Protein AF-A0A4Y7IH82-F1 (afdb_monomer_lite)

Radius of gyration: 17.84 Å; chains: 1; bounding box: 48×35×48 Å

Structure (mmCIF, N/CA/C/O backbone):
data_AF-A0A4Y7IH82-F1
#
_entry.id   AF-A0A4Y7IH82-F1
#
loop_
_atom_site.group_PDB
_atom_site.id
_atom_site.type_symbol
_atom_site.label_atom_id
_atom_site.label_alt_id
_atom_site.label_comp_id
_atom_site.label_asym_id
_atom_site.label_entity_id
_atom_site.label_seq_id
_atom_site.pdbx_PDB_ins_code
_atom_site.Cartn_x
_atom_site.Cartn_y
_atom_site.Cartn_z
_atom_site.occupancy
_atom_site.B_iso_or_equiv
_atom_site.auth_seq_id
_atom_site.auth_comp_id
_atom_site.auth_asym_id
_atom_site.auth_atom_id
_atom_site.pdbx_PDB_model_num
ATOM 1 N N . PRO A 1 1 ? 13.743 16.221 28.626 1.00 63.00 1 PRO A N 1
ATOM 2 C CA . PRO A 1 1 ? 13.693 14.742 28.445 1.00 63.00 1 PRO A CA 1
ATOM 3 C C . PRO A 1 1 ? 12.822 14.270 27.259 1.00 63.00 1 PRO A C 1
ATOM 5 O O . PRO A 1 1 ? 13.363 13.568 26.411 1.00 63.00 1 PRO A O 1
ATOM 8 N N . PRO A 1 2 ? 11.542 14.684 27.115 1.00 76.12 2 PRO A N 1
ATOM 9 C CA . PRO A 1 2 ? 10.695 14.264 25.988 1.00 76.12 2 PRO A CA 1
ATOM 10 C C . PRO A 1 2 ? 11.134 14.868 24.648 1.00 76.12 2 PRO A C 1
ATOM 12 O O . PRO A 1 2 ? 11.183 14.170 23.645 1.00 76.12 2 PRO A O 1
ATOM 15 N N . ILE A 1 3 ? 11.528 16.149 24.648 1.00 86.06 3 ILE A N 1
ATOM 16 C CA . ILE A 1 3 ? 11.897 16.905 23.436 1.00 86.06 3 ILE A CA 1
ATOM 17 C C . ILE A 1 3 ? 13.146 16.327 22.759 1.00 86.06 3 ILE A C 1
ATOM 19 O O . ILE A 1 3 ? 13.158 16.162 21.544 1.00 86.06 3 ILE A O 1
ATOM 23 N N . LYS A 1 4 ? 14.174 15.963 23.539 1.00 89.06 4 LYS A N 1
ATOM 24 C CA . LYS A 1 4 ? 15.405 15.354 23.012 1.00 89.06 4 LYS A CA 1
ATOM 25 C C . LYS A 1 4 ? 15.119 14.004 22.342 1.00 89.06 4 LYS A C 1
ATOM 27 O O . LYS A 1 4 ? 15.566 13.783 21.226 1.00 89.06 4 LYS A O 1
ATOM 32 N N . LYS A 1 5 ? 14.293 13.161 22.971 1.00 89.81 5 LYS A N 1
ATOM 33 C CA . LYS A 1 5 ? 13.873 11.866 22.413 1.00 89.81 5 LYS A CA 1
ATOM 34 C C . LYS A 1 5 ? 13.074 12.030 21.114 1.00 89.81 5 LYS A C 1
ATOM 36 O O . LYS A 1 5 ? 13.316 11.318 20.149 1.00 89.81 5 LYS A O 1
ATOM 41 N N . LEU A 1 6 ? 12.151 12.992 21.079 1.00 88.19 6 LEU A N 1
ATOM 42 C CA . LEU A 1 6 ? 11.349 13.307 19.890 1.00 88.19 6 LEU A CA 1
ATOM 43 C C . LEU A 1 6 ? 12.224 13.832 18.740 1.00 88.19 6 LEU A C 1
ATOM 45 O O . LEU A 1 6 ? 12.028 13.459 17.585 1.00 88.19 6 LEU A O 1
ATOM 49 N N . TYR A 1 7 ? 13.211 14.670 19.064 1.00 90.38 7 TYR A N 1
ATOM 50 C CA . TYR A 1 7 ? 14.207 15.155 18.113 1.00 90.38 7 TYR A CA 1
ATOM 51 C C . TYR A 1 7 ? 15.057 14.010 17.547 1.00 90.38 7 TYR A C 1
ATOM 53 O O . TYR A 1 7 ? 15.171 13.885 16.333 1.00 90.38 7 TYR A O 1
ATOM 61 N N . GLU A 1 8 ? 15.593 13.139 18.404 1.00 91.06 8 GLU A N 1
ATOM 62 C CA . GLU A 1 8 ? 16.389 11.976 17.993 1.00 91.06 8 GLU A CA 1
ATOM 63 C C . GLU A 1 8 ? 15.589 11.021 17.096 1.00 91.06 8 GLU A C 1
ATOM 65 O O . GLU A 1 8 ? 16.106 10.559 16.084 1.00 91.06 8 GLU A O 1
ATOM 70 N N . GLN A 1 9 ? 14.311 10.778 17.407 1.00 84.94 9 GLN A N 1
ATOM 71 C CA . GLN A 1 9 ? 13.425 9.967 16.564 1.00 84.94 9 GLN A CA 1
ATOM 72 C C . GLN A 1 9 ? 13.200 10.595 15.184 1.00 84.94 9 GLN A C 1
ATOM 74 O O . GLN A 1 9 ? 13.287 9.897 14.175 1.00 84.94 9 GLN A O 1
ATOM 79 N N . LYS A 1 10 ? 12.952 11.910 15.115 1.00 85.12 10 LYS A N 1
ATOM 80 C CA . LYS A 1 10 ? 12.820 12.617 13.832 1.00 85.12 10 LYS A CA 1
ATOM 81 C C . LYS A 1 10 ? 14.117 12.593 13.028 1.00 85.12 10 LYS A C 1
ATOM 83 O O . LYS A 1 10 ? 14.069 12.368 11.822 1.00 85.12 10 LYS A O 1
ATOM 88 N N . LEU A 1 11 ? 15.259 12.793 13.686 1.00 89.81 11 LEU A N 1
ATOM 89 C CA . LEU A 1 11 ? 16.571 12.760 13.045 1.00 89.81 11 LEU A CA 1
ATOM 90 C C . LEU A 1 11 ? 16.880 11.366 12.487 1.00 89.81 11 LEU A C 1
ATOM 92 O O . LEU A 1 11 ? 17.257 11.247 11.324 1.00 89.81 11 LEU A O 1
ATOM 96 N N . MET A 1 12 ? 16.658 10.316 13.283 1.00 86.06 12 MET A N 1
ATOM 97 C CA . MET A 1 12 ? 16.798 8.928 12.840 1.00 86.06 12 MET A CA 1
ATOM 98 C C . MET A 1 12 ? 15.902 8.657 11.629 1.00 86.06 12 MET A C 1
ATOM 100 O O . MET A 1 12 ? 16.365 8.108 10.635 1.00 86.06 12 MET A O 1
ATOM 104 N N . HIS A 1 13 ? 14.641 9.091 11.673 1.00 81.31 13 HIS A N 1
ATOM 105 C CA . HIS A 1 13 ? 13.716 8.920 10.558 1.00 81.31 13 HIS A CA 1
ATOM 106 C C . HIS A 1 13 ? 14.215 9.613 9.278 1.00 81.31 13 HIS A C 1
ATOM 108 O O . HIS A 1 13 ? 14.244 8.995 8.216 1.00 81.31 13 HIS A O 1
ATOM 114 N N . GLN A 1 14 ? 14.696 10.857 9.371 1.00 84.12 14 GLN A N 1
ATOM 115 C CA . GLN A 1 14 ? 15.281 11.570 8.228 1.00 84.12 14 GLN A CA 1
ATOM 116 C C . GLN A 1 14 ? 16.512 10.855 7.655 1.00 84.12 14 GLN A C 1
ATOM 118 O O . GLN A 1 14 ? 16.652 10.755 6.435 1.00 84.12 14 GLN A O 1
ATOM 123 N N . GLN A 1 15 ? 17.389 10.334 8.516 1.00 86.50 15 GLN A N 1
ATOM 124 C CA . GLN A 1 15 ? 18.567 9.573 8.095 1.00 86.50 15 GLN A CA 1
ATOM 125 C C . GLN A 1 15 ? 18.177 8.266 7.398 1.00 86.50 15 GLN A C 1
ATOM 127 O O . GLN A 1 15 ? 18.726 7.953 6.344 1.00 86.50 15 GLN A O 1
ATOM 132 N N . VAL A 1 16 ? 17.199 7.533 7.939 1.00 83.00 16 VAL A N 1
ATOM 133 C CA . VAL A 1 16 ? 16.670 6.303 7.332 1.00 83.00 16 VAL A CA 1
ATOM 134 C C . VAL A 1 16 ? 16.078 6.590 5.954 1.00 83.00 16 VAL A C 1
ATOM 136 O O . VAL A 1 16 ? 16.384 5.868 5.007 1.00 83.00 16 VAL A O 1
ATOM 139 N N . VAL A 1 17 ? 15.298 7.665 5.801 1.00 82.31 17 VAL A N 1
ATOM 140 C CA . VAL A 1 17 ? 14.750 8.073 4.496 1.00 82.31 17 VAL A CA 1
ATOM 141 C C . VAL A 1 17 ? 15.870 8.426 3.511 1.00 82.31 17 VAL A C 1
ATOM 143 O O . VAL A 1 17 ? 15.842 7.975 2.367 1.00 82.31 17 VAL A O 1
ATOM 146 N N . ALA A 1 18 ? 16.891 9.175 3.938 1.00 86.50 18 ALA A N 1
ATOM 147 C CA . ALA A 1 18 ? 18.019 9.538 3.078 1.00 86.50 18 ALA A CA 1
ATOM 148 C C . ALA A 1 18 ? 18.827 8.312 2.616 1.00 86.50 18 ALA A C 1
ATOM 150 O O . ALA A 1 18 ? 19.132 8.184 1.430 1.00 86.50 18 ALA A O 1
ATOM 151 N N . LEU A 1 19 ? 19.126 7.386 3.532 1.00 87.62 19 LEU A N 1
ATOM 152 C CA . LEU A 1 19 ? 19.803 6.125 3.213 1.00 87.62 19 LEU A CA 1
ATOM 153 C C . LEU A 1 19 ? 18.962 5.259 2.275 1.00 87.62 19 LEU A C 1
ATOM 155 O O . LEU A 1 19 ? 19.488 4.712 1.309 1.00 87.62 19 LEU A O 1
ATOM 159 N N . THR A 1 20 ? 17.655 5.183 2.522 1.00 86.38 20 THR A N 1
ATOM 160 C CA . THR A 1 20 ? 16.705 4.462 1.669 1.00 86.38 20 THR A CA 1
ATOM 161 C C . THR A 1 20 ? 16.739 5.011 0.246 1.00 86.38 20 THR A C 1
ATOM 163 O O . THR A 1 20 ? 16.962 4.253 -0.694 1.00 86.38 20 THR A O 1
ATOM 166 N N . ARG A 1 21 ? 16.609 6.333 0.079 1.00 86.25 21 ARG A N 1
ATOM 167 C CA . ARG A 1 21 ? 16.704 6.992 -1.232 1.00 86.25 21 ARG A CA 1
ATOM 168 C C . ARG A 1 21 ? 18.019 6.688 -1.935 1.00 86.25 21 ARG A C 1
ATOM 170 O O . ARG A 1 21 ? 18.014 6.390 -3.124 1.00 86.25 21 ARG A O 1
ATOM 177 N N . TYR A 1 22 ? 19.132 6.748 -1.207 1.00 87.50 22 TYR A N 1
ATOM 178 C CA . TYR A 1 22 ? 20.448 6.463 -1.766 1.00 87.50 22 TYR A CA 1
ATOM 179 C C . TYR A 1 22 ? 20.556 5.016 -2.265 1.00 87.50 22 TYR A C 1
ATOM 181 O O . TYR A 1 22 ? 20.951 4.791 -3.406 1.00 87.50 22 TYR A O 1
ATOM 189 N N . LEU A 1 23 ? 20.152 4.037 -1.451 1.00 85.94 23 LEU A N 1
ATOM 190 C CA . LEU A 1 23 ? 20.193 2.620 -1.823 1.00 85.94 23 LEU A CA 1
ATOM 191 C C . LEU A 1 23 ? 19.276 2.308 -3.010 1.00 85.94 23 LEU A C 1
ATOM 193 O O . LEU A 1 23 ? 19.701 1.641 -3.951 1.00 85.94 23 LEU A O 1
ATOM 197 N N . LEU A 1 24 ? 18.045 2.823 -2.999 1.00 85.56 24 LEU A N 1
ATOM 198 C CA . LEU A 1 24 ? 17.104 2.662 -4.109 1.00 85.56 24 LEU A CA 1
ATOM 199 C C . LEU A 1 24 ? 17.626 3.340 -5.389 1.00 85.56 24 LEU A C 1
ATOM 201 O O . LEU A 1 24 ? 17.501 2.778 -6.475 1.00 85.56 24 LEU A O 1
ATOM 205 N N . GLY A 1 25 ? 18.275 4.502 -5.270 1.00 84.62 25 GLY A N 1
ATOM 206 C CA . GLY A 1 25 ? 18.933 5.180 -6.388 1.00 84.62 25 GLY A CA 1
ATOM 207 C C . GLY A 1 25 ? 20.111 4.388 -6.961 1.00 84.62 25 GLY A C 1
ATOM 208 O O . GLY A 1 25 ? 20.256 4.292 -8.174 1.00 84.62 25 GLY A O 1
ATOM 209 N N . LEU A 1 26 ? 20.923 3.742 -6.117 1.00 83.50 26 LEU A N 1
ATOM 210 C CA . LEU A 1 26 ? 21.977 2.840 -6.596 1.00 83.50 26 LEU A CA 1
ATOM 211 C C . LEU A 1 26 ? 21.405 1.646 -7.368 1.00 83.50 26 LEU A C 1
ATOM 213 O O . LEU A 1 26 ? 22.003 1.214 -8.354 1.00 83.50 26 LEU A O 1
ATOM 217 N N . LEU A 1 27 ? 20.261 1.112 -6.933 1.00 81.38 27 LEU A N 1
ATOM 218 C CA . LEU A 1 27 ? 19.576 0.034 -7.645 1.00 81.38 27 LEU A CA 1
ATOM 219 C C . LEU A 1 27 ? 19.064 0.502 -9.012 1.00 81.38 27 LEU A C 1
ATOM 221 O O . LEU A 1 27 ? 19.255 -0.215 -9.992 1.00 81.38 27 LEU A O 1
ATOM 225 N N . SER A 1 28 ? 18.495 1.709 -9.108 1.00 78.94 28 SER A N 1
ATOM 226 C CA . SER A 1 28 ? 18.045 2.249 -10.399 1.00 78.94 28 SER A CA 1
ATOM 227 C C . SER A 1 28 ? 19.208 2.538 -11.358 1.00 78.94 28 SER A C 1
ATOM 229 O O . SER A 1 28 ? 19.083 2.331 -12.562 1.00 78.94 28 SER A O 1
ATOM 231 N N . MET A 1 29 ? 20.367 2.953 -10.835 1.00 79.19 29 MET A N 1
ATOM 232 C CA . MET A 1 29 ? 21.565 3.249 -11.631 1.00 79.19 29 MET A CA 1
ATOM 233 C C . MET A 1 29 ? 22.298 2.009 -12.146 1.00 79.19 29 MET A C 1
ATOM 235 O O . MET A 1 29 ? 23.011 2.097 -13.143 1.00 79.19 29 MET A O 1
ATOM 239 N N . LYS A 1 30 ? 22.145 0.848 -11.500 1.00 77.69 30 LYS A N 1
ATOM 240 C CA . LYS A 1 30 ? 22.856 -0.388 -11.870 1.00 77.69 30 LYS A CA 1
ATOM 241 C C . LYS A 1 30 ? 22.372 -1.043 -13.173 1.00 77.69 30 LYS A C 1
ATOM 243 O O . LYS A 1 30 ? 22.785 -2.163 -13.455 1.00 77.69 30 LYS A O 1
ATOM 248 N N . ALA A 1 31 ? 21.529 -0.367 -13.960 1.00 62.66 31 ALA A N 1
ATOM 249 C CA . ALA A 1 31 ? 20.870 -0.923 -15.143 1.00 62.66 31 ALA A CA 1
ATOM 250 C C . ALA A 1 31 ? 20.169 -2.263 -14.848 1.00 62.66 31 ALA A C 1
ATOM 252 O O . ALA A 1 31 ? 20.113 -3.144 -15.702 1.00 62.66 31 ALA A O 1
ATOM 253 N N . ILE A 1 32 ? 19.657 -2.420 -13.619 1.00 72.00 32 ILE A N 1
ATOM 254 C CA . ILE A 1 32 ? 18.814 -3.559 -13.264 1.00 72.00 32 ILE A CA 1
ATOM 255 C C . ILE A 1 32 ? 17.546 -3.418 -14.096 1.00 72.00 32 ILE A C 1
ATOM 257 O O . ILE A 1 32 ? 16.910 -2.361 -14.090 1.00 72.00 32 ILE A O 1
ATOM 261 N N . ASP A 1 33 ? 17.209 -4.455 -14.853 1.00 80.81 33 ASP A N 1
ATOM 262 C CA . ASP A 1 33 ? 16.013 -4.432 -15.673 1.00 80.81 33 ASP A CA 1
ATOM 263 C C . ASP A 1 33 ? 14.753 -4.367 -14.790 1.00 80.81 33 ASP A C 1
ATOM 265 O O . ASP A 1 33 ? 14.740 -4.773 -13.623 1.00 80.81 33 ASP A O 1
ATOM 269 N N . VAL A 1 34 ? 13.676 -3.821 -15.359 1.00 79.25 34 VAL A N 1
ATOM 270 C CA . VAL A 1 34 ? 12.398 -3.615 -14.659 1.00 79.25 34 VAL A CA 1
ATOM 271 C C . VAL A 1 34 ? 11.882 -4.913 -14.037 1.00 79.25 34 VAL A C 1
ATOM 273 O O . VAL A 1 34 ? 11.345 -4.877 -12.928 1.00 79.25 34 VAL A O 1
ATOM 276 N N . LYS A 1 35 ? 12.070 -6.051 -14.712 1.00 80.75 35 LYS A N 1
ATOM 277 C CA . LYS A 1 35 ? 11.601 -7.350 -14.240 1.00 80.75 35 LYS A CA 1
ATOM 278 C C . LYS A 1 35 ? 12.395 -7.804 -13.018 1.00 80.75 35 LYS A C 1
ATOM 280 O O . LYS A 1 35 ? 11.779 -8.089 -12.002 1.00 80.75 35 LYS A O 1
ATOM 285 N N . SER A 1 36 ? 13.723 -7.721 -13.040 1.00 83.06 36 SER A N 1
ATOM 286 C CA . SER A 1 36 ? 14.557 -8.038 -11.871 1.00 83.06 36 SER A CA 1
ATOM 287 C C . SER A 1 36 ? 14.190 -7.210 -10.633 1.00 83.06 36 SER A C 1
ATOM 289 O O . SER A 1 36 ? 14.119 -7.743 -9.527 1.00 83.06 36 SER A O 1
ATOM 291 N N . VAL A 1 37 ? 13.924 -5.906 -10.786 1.00 83.38 37 VAL A N 1
ATOM 292 C CA . VAL A 1 37 ? 13.467 -5.082 -9.651 1.00 83.38 37 VAL A CA 1
ATOM 293 C C . VAL A 1 37 ? 12.085 -5.532 -9.174 1.00 83.38 37 VAL A C 1
ATOM 295 O O . VAL A 1 37 ? 11.869 -5.690 -7.975 1.00 83.38 37 VAL A O 1
ATOM 298 N N . THR A 1 38 ? 11.158 -5.755 -10.104 1.00 80.31 38 THR A N 1
ATOM 299 C CA . THR A 1 38 ? 9.792 -6.220 -9.816 1.00 80.31 38 THR A CA 1
ATOM 300 C C . THR A 1 38 ? 9.813 -7.548 -9.051 1.00 80.31 38 THR A C 1
ATOM 302 O O . THR A 1 38 ? 9.173 -7.647 -8.003 1.00 80.31 38 THR A O 1
ATOM 305 N N . ASP A 1 39 ? 10.620 -8.512 -9.495 1.00 82.25 39 ASP A N 1
ATOM 306 C CA . ASP A 1 39 ? 10.796 -9.825 -8.870 1.00 82.25 39 ASP A CA 1
ATOM 307 C C . ASP A 1 39 ? 11.340 -9.690 -7.443 1.00 82.25 39 ASP A C 1
ATOM 309 O O . ASP A 1 39 ? 10.771 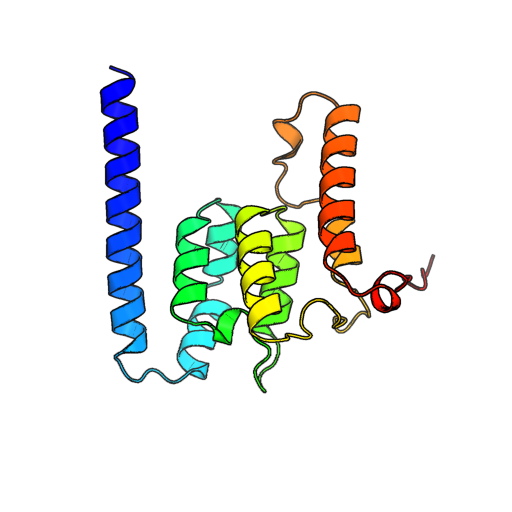-10.266 -6.517 1.00 82.25 39 ASP A O 1
ATOM 313 N N . ILE A 1 40 ? 12.347 -8.835 -7.213 1.00 84.62 40 ILE A N 1
ATOM 314 C CA . ILE A 1 40 ? 12.858 -8.558 -5.859 1.00 84.62 40 ILE A CA 1
ATOM 315 C C . ILE A 1 40 ? 11.727 -8.088 -4.938 1.00 84.62 40 ILE A C 1
ATOM 317 O O . ILE A 1 40 ? 11.605 -8.583 -3.816 1.00 84.62 40 ILE A O 1
ATOM 321 N N . PHE A 1 41 ? 10.897 -7.137 -5.375 1.00 84.56 41 PHE A N 1
ATOM 322 C CA . PHE A 1 41 ? 9.804 -6.612 -4.551 1.00 84.56 41 PHE A CA 1
ATOM 323 C C . PHE A 1 41 ? 8.684 -7.639 -4.318 1.00 84.56 41 PHE A C 1
ATOM 325 O O . PHE A 1 41 ? 8.116 -7.659 -3.220 1.00 84.56 41 PHE A O 1
ATOM 332 N N . LEU A 1 42 ? 8.388 -8.490 -5.306 1.00 80.19 42 LEU A N 1
ATOM 333 C CA . LEU A 1 42 ? 7.396 -9.566 -5.198 1.00 80.19 42 LEU A CA 1
ATOM 334 C C . LEU A 1 42 ? 7.865 -10.682 -4.263 1.00 80.19 42 LEU A C 1
ATOM 336 O O . LEU A 1 42 ? 7.161 -11.017 -3.308 1.00 80.19 42 LEU A O 1
ATOM 340 N N . GLU A 1 43 ? 9.057 -11.229 -4.500 1.00 82.69 43 GLU A N 1
ATOM 341 C CA . GLU A 1 43 ? 9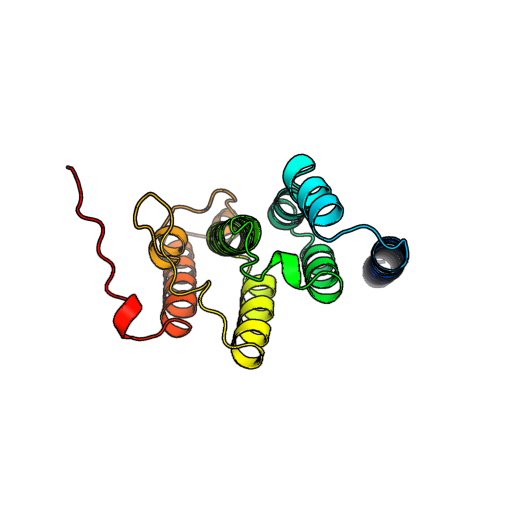.605 -12.362 -3.749 1.00 82.69 43 GLU A CA 1
ATOM 342 C C . GLU A 1 43 ? 9.847 -12.004 -2.283 1.00 82.69 43 GLU A C 1
ATOM 344 O O . GLU A 1 43 ? 9.490 -12.761 -1.377 1.00 82.69 43 GLU A O 1
ATOM 349 N N . SER A 1 44 ? 10.406 -10.819 -2.029 1.00 85.44 44 SER A N 1
ATOM 350 C CA . SER A 1 44 ? 10.692 -10.363 -0.665 1.00 85.44 44 SER A CA 1
ATOM 351 C C . SER A 1 44 ? 9.452 -9.897 0.100 1.00 85.44 44 SER A C 1
ATOM 353 O O . SER A 1 44 ? 9.516 -9.740 1.321 1.00 85.44 44 SER A O 1
ATOM 355 N N . LYS A 1 45 ? 8.332 -9.628 -0.592 1.00 85.81 45 LYS A N 1
ATOM 356 C CA . LYS A 1 45 ? 7.133 -8.986 -0.022 1.00 85.81 45 LYS A CA 1
ATOM 357 C C . LYS A 1 45 ? 7.462 -7.703 0.749 1.00 85.81 45 LYS A C 1
ATOM 359 O O . LYS A 1 45 ? 6.837 -7.386 1.768 1.00 85.81 45 LYS A O 1
ATOM 364 N N . LEU A 1 46 ? 8.466 -6.961 0.282 1.00 85.75 46 LEU A N 1
ATOM 365 C CA . LEU A 1 46 ? 9.023 -5.817 1.003 1.00 85.75 46 LEU A CA 1
ATOM 366 C C . LEU A 1 46 ? 7.980 -4.719 1.222 1.00 85.75 46 LEU A C 1
ATOM 368 O O . LEU A 1 46 ? 7.822 -4.232 2.341 1.00 85.75 46 LEU A O 1
ATOM 372 N N . LEU A 1 47 ? 7.223 -4.374 0.173 1.00 87.00 47 LEU A N 1
ATOM 373 C CA . LEU A 1 47 ? 6.162 -3.365 0.256 1.00 87.00 47 LEU A CA 1
ATOM 374 C C . LEU A 1 47 ? 5.038 -3.806 1.192 1.00 87.00 47 LEU A C 1
ATOM 376 O O . LEU A 1 47 ? 4.530 -2.995 1.964 1.00 87.00 47 LEU A O 1
ATOM 380 N N . GLU A 1 48 ? 4.673 -5.090 1.160 1.00 85.31 48 GLU A N 1
ATOM 381 C CA . GLU A 1 48 ? 3.635 -5.623 2.038 1.00 85.31 48 GLU A CA 1
ATOM 382 C C . GLU A 1 48 ? 4.033 -5.536 3.505 1.00 85.31 48 GLU A C 1
ATOM 384 O O . GLU A 1 48 ? 3.263 -5.056 4.339 1.00 85.31 48 GLU A O 1
ATOM 389 N N . THR A 1 49 ? 5.259 -5.950 3.802 1.00 85.81 49 THR A N 1
ATOM 390 C CA . THR A 1 49 ? 5.823 -5.876 5.145 1.00 85.81 49 THR A CA 1
ATOM 391 C C . THR A 1 49 ? 5.877 -4.423 5.614 1.00 85.81 49 THR A C 1
ATOM 393 O O . THR A 1 49 ? 5.343 -4.094 6.672 1.00 85.81 49 THR A O 1
ATOM 396 N N . ALA A 1 50 ? 6.431 -3.525 4.798 1.00 85.81 50 ALA A N 1
ATOM 397 C CA . ALA A 1 50 ? 6.537 -2.110 5.135 1.00 85.81 50 ALA A CA 1
ATOM 398 C C . ALA A 1 50 ? 5.167 -1.471 5.426 1.00 85.81 50 ALA A C 1
ATOM 400 O O . ALA A 1 50 ? 5.033 -0.742 6.409 1.00 85.81 50 ALA A O 1
ATOM 401 N N . MET A 1 51 ? 4.130 -1.787 4.641 1.00 84.88 51 MET A N 1
ATOM 402 C CA . MET A 1 51 ? 2.770 -1.293 4.885 1.00 84.88 51 MET A CA 1
ATOM 403 C C . MET A 1 51 ? 2.168 -1.827 6.186 1.00 84.88 51 MET A C 1
ATOM 405 O O . MET A 1 51 ? 1.623 -1.042 6.960 1.00 84.88 51 MET A O 1
ATOM 409 N N . LYS A 1 52 ? 2.307 -3.129 6.466 1.00 80.44 52 LYS A N 1
ATOM 410 C CA . LYS A 1 52 ? 1.780 -3.751 7.695 1.00 80.44 52 LYS A CA 1
ATOM 411 C C . LYS A 1 52 ? 2.411 -3.186 8.965 1.00 80.44 52 LYS A C 1
ATOM 413 O O . LYS A 1 52 ? 1.728 -3.043 9.976 1.00 80.44 52 LYS A O 1
ATOM 418 N N . PHE A 1 53 ? 3.697 -2.848 8.908 1.00 80.12 53 PHE A N 1
ATOM 419 C CA . PHE A 1 53 ? 4.434 -2.253 10.025 1.00 80.12 53 PHE A CA 1
ATOM 420 C C . PHE A 1 53 ? 4.417 -0.715 10.022 1.00 80.12 53 PHE A C 1
ATOM 422 O O . PHE A 1 53 ? 5.120 -0.093 10.814 1.00 80.12 53 PHE A O 1
ATOM 429 N N . GLY A 1 54 ? 3.622 -0.084 9.150 1.00 76.69 54 GLY A N 1
ATOM 430 C CA . GLY A 1 54 ? 3.438 1.369 9.135 1.00 76.69 54 GLY A CA 1
ATOM 431 C C . GLY A 1 54 ? 4.651 2.168 8.651 1.00 76.69 54 GLY A C 1
ATOM 432 O O . GLY A 1 54 ? 4.708 3.373 8.878 1.00 76.69 54 GLY A O 1
ATOM 433 N N . THR A 1 55 ? 5.606 1.539 7.959 1.00 83.88 55 THR A N 1
ATOM 434 C CA . THR A 1 55 ? 6.775 2.210 7.358 1.00 83.88 55 THR A CA 1
ATOM 435 C C . THR A 1 55 ? 6.380 2.869 6.032 1.00 83.88 55 THR A C 1
ATOM 437 O O . THR A 1 55 ? 6.830 2.497 4.948 1.00 83.88 55 THR A O 1
ATOM 440 N N . THR A 1 56 ? 5.464 3.827 6.117 1.00 85.12 56 THR A N 1
ATOM 441 C CA . THR A 1 56 ? 4.782 4.424 4.963 1.00 85.12 56 THR A CA 1
ATOM 442 C C . THR A 1 56 ? 5.731 5.242 4.090 1.00 85.12 56 THR A C 1
ATOM 444 O O . THR A 1 56 ? 5.655 5.184 2.865 1.00 85.12 56 THR A O 1
ATOM 447 N N . GLU A 1 57 ? 6.662 5.966 4.704 1.00 84.69 57 GLU A N 1
ATOM 448 C CA . GLU A 1 57 ? 7.634 6.809 4.011 1.00 84.69 57 GLU A CA 1
ATOM 449 C C . GLU A 1 57 ? 8.553 5.978 3.122 1.00 84.69 57 GLU A C 1
ATOM 451 O O . GLU A 1 57 ? 8.759 6.334 1.968 1.00 84.69 57 GLU A O 1
ATOM 456 N N . PHE A 1 58 ? 9.009 4.822 3.610 1.00 86.81 58 PHE A N 1
ATOM 457 C CA . PHE A 1 58 ? 9.784 3.875 2.808 1.00 86.81 58 PHE A CA 1
ATOM 458 C C . PHE A 1 58 ? 9.026 3.458 1.543 1.00 86.81 58 PHE A C 1
ATOM 460 O O . PHE A 1 58 ? 9.578 3.511 0.446 1.00 86.81 58 PHE A O 1
ATOM 467 N N . VAL A 1 59 ? 7.746 3.095 1.683 1.00 89.12 59 VAL A N 1
ATOM 468 C CA . VAL A 1 59 ? 6.921 2.692 0.538 1.00 89.12 59 VAL A CA 1
ATOM 469 C C . VAL A 1 59 ? 6.794 3.840 -0.459 1.00 89.12 59 VAL A C 1
ATOM 471 O O . VAL A 1 59 ? 7.013 3.628 -1.646 1.00 89.12 59 VAL A O 1
ATOM 474 N N . MET A 1 60 ? 6.505 5.060 0.003 1.00 89.38 60 MET A N 1
ATOM 475 C CA . MET A 1 60 ? 6.407 6.230 -0.878 1.00 89.38 60 MET A CA 1
ATOM 476 C C . MET A 1 60 ? 7.712 6.493 -1.645 1.00 89.38 60 MET A C 1
ATOM 478 O O . MET A 1 60 ? 7.655 6.763 -2.843 1.00 89.38 60 MET A O 1
ATOM 482 N N . GLU A 1 61 ? 8.879 6.350 -1.005 1.00 88.69 61 GLU A N 1
ATOM 483 C CA . GLU A 1 61 ? 10.180 6.466 -1.683 1.00 88.69 61 GLU A CA 1
ATOM 484 C C . GLU A 1 61 ? 10.385 5.393 -2.757 1.00 88.69 61 GLU A C 1
ATOM 486 O O . GLU A 1 61 ? 10.829 5.705 -3.863 1.00 88.69 61 GLU A O 1
ATOM 491 N N . CYS A 1 62 ? 10.017 4.137 -2.477 1.00 88.31 62 CYS A N 1
ATOM 492 C CA . CYS A 1 62 ? 10.068 3.072 -3.479 1.00 88.31 62 CYS A CA 1
ATOM 493 C C . CYS A 1 62 ? 9.193 3.397 -4.690 1.00 88.31 62 CYS A C 1
ATOM 495 O O . CYS A 1 62 ? 9.644 3.234 -5.819 1.00 88.31 62 CYS A O 1
ATOM 497 N N . LEU A 1 63 ? 7.973 3.891 -4.472 1.00 87.50 63 LEU A N 1
ATOM 498 C CA . LEU A 1 63 ? 7.062 4.250 -5.561 1.00 87.50 63 LEU A CA 1
ATOM 499 C C . LEU A 1 63 ? 7.560 5.465 -6.360 1.00 87.50 63 LEU A C 1
ATOM 501 O O . LEU A 1 63 ? 7.363 5.515 -7.569 1.00 87.50 63 LEU A O 1
ATOM 505 N N . LEU A 1 64 ? 8.232 6.431 -5.724 1.00 86.81 64 LEU A N 1
ATOM 506 C CA . LEU A 1 64 ? 8.850 7.561 -6.431 1.00 86.81 64 LEU A CA 1
ATOM 507 C C . LEU A 1 64 ? 9.979 7.117 -7.362 1.00 86.81 64 LEU A C 1
ATOM 509 O O . LEU A 1 64 ? 10.062 7.593 -8.493 1.00 86.81 64 LEU A O 1
ATOM 513 N N . ILE A 1 65 ? 10.851 6.231 -6.879 1.00 86.31 65 ILE A N 1
ATOM 514 C CA . ILE A 1 65 ? 12.046 5.792 -7.612 1.00 86.31 65 ILE A CA 1
ATOM 515 C C . ILE A 1 65 ? 11.704 4.721 -8.651 1.00 86.31 65 ILE A C 1
ATOM 517 O O . ILE A 1 65 ? 12.292 4.705 -9.732 1.00 86.31 65 ILE A O 1
ATOM 521 N N . PHE A 1 66 ? 10.720 3.871 -8.357 1.00 86.12 66 PHE A N 1
ATOM 522 C CA . PHE A 1 66 ? 10.260 2.793 -9.228 1.00 86.12 66 PHE A CA 1
ATOM 523 C C . PHE A 1 66 ? 8.770 2.943 -9.546 1.00 86.12 66 PHE A C 1
ATOM 525 O O . PHE A 1 66 ? 7.933 2.213 -9.004 1.00 86.12 66 PHE A O 1
ATOM 532 N N . PRO A 1 67 ? 8.401 3.865 -10.455 1.00 81.56 67 PRO A N 1
ATOM 533 C CA . PRO A 1 67 ? 6.998 4.117 -10.739 1.00 81.56 67 PRO A CA 1
ATOM 534 C C . PRO A 1 67 ? 6.242 2.901 -11.288 1.00 81.56 67 PRO A C 1
ATOM 536 O O . PRO A 1 67 ? 5.053 2.735 -11.030 1.00 81.56 67 PRO A O 1
ATOM 539 N N . PHE A 1 68 ? 6.940 1.999 -11.983 1.00 79.44 68 PHE A N 1
ATOM 540 C CA . PHE A 1 68 ? 6.371 0.752 -12.499 1.00 79.44 68 PHE A CA 1
ATOM 541 C C . PHE A 1 68 ? 5.798 -0.168 -11.408 1.00 79.44 68 PHE A C 1
ATOM 543 O O . PHE A 1 68 ? 4.968 -1.010 -11.726 1.00 79.44 68 PHE A O 1
ATOM 550 N N . LEU A 1 69 ? 6.153 0.018 -10.128 1.00 82.12 69 LEU A N 1
ATOM 551 C CA . LEU A 1 69 ? 5.586 -0.757 -9.016 1.00 82.12 69 LEU A CA 1
ATOM 552 C C . LEU A 1 69 ? 4.100 -0.460 -8.762 1.00 82.12 69 LEU A C 1
ATOM 554 O O . LEU A 1 69 ? 3.390 -1.298 -8.214 1.00 82.12 69 LEU A O 1
ATOM 558 N N . TYR A 1 70 ? 3.619 0.729 -9.130 1.00 79.75 70 TYR A N 1
ATOM 559 C CA . TYR A 1 70 ? 2.206 1.094 -8.999 1.00 79.75 70 TYR A CA 1
ATOM 560 C C . TYR A 1 70 ? 1.524 1.321 -10.347 1.00 79.75 70 TYR A C 1
ATOM 562 O O . TYR A 1 70 ? 0.363 1.721 -10.355 1.00 79.75 70 TYR A O 1
ATOM 570 N N . PHE A 1 71 ? 2.213 1.089 -11.467 1.00 74.12 71 PHE A N 1
ATOM 571 C CA . PHE A 1 71 ? 1.638 1.123 -12.808 1.00 74.12 71 PHE A CA 1
ATOM 572 C C . PHE A 1 71 ? 1.307 -0.291 -13.299 1.00 74.12 71 PHE A C 1
ATOM 574 O O . PHE A 1 71 ? 1.846 -1.282 -12.814 1.00 74.12 71 PHE A O 1
ATOM 581 N N . LYS A 1 72 ? 0.407 -0.383 -14.281 1.00 62.81 72 LYS A N 1
ATOM 582 C CA . LYS A 1 72 ? 0.147 -1.624 -15.007 1.00 62.81 72 LYS A CA 1
ATOM 583 C C . LYS A 1 72 ? 1.213 -1.740 -16.090 1.00 62.81 72 LYS A C 1
ATOM 585 O O . LYS A 1 72 ? 1.200 -0.957 -17.036 1.00 62.81 72 LYS A O 1
ATOM 590 N N . THR A 1 73 ? 2.168 -2.638 -15.897 1.00 59.53 73 THR A N 1
ATOM 591 C CA . THR A 1 73 ? 3.103 -3.077 -16.940 1.00 59.53 73 THR A CA 1
ATOM 592 C C . THR A 1 73 ? 2.499 -4.260 -17.699 1.00 59.53 73 THR A C 1
ATOM 594 O O . THR A 1 73 ? 1.464 -4.786 -17.287 1.00 59.53 73 THR A O 1
ATOM 597 N N . ASP A 1 74 ? 3.127 -4.693 -18.794 1.00 53.22 74 ASP A N 1
ATOM 598 C CA . ASP A 1 74 ? 2.682 -5.872 -19.556 1.00 53.22 74 ASP A CA 1
ATOM 599 C C . ASP A 1 74 ? 2.679 -7.165 -18.707 1.00 53.22 74 ASP A C 1
ATOM 601 O O . ASP A 1 74 ? 1.868 -8.054 -18.951 1.00 53.22 74 ASP A O 1
ATOM 605 N N . ASP A 1 75 ? 3.488 -7.214 -17.640 1.00 53.75 75 ASP A N 1
ATOM 606 C CA . ASP A 1 75 ? 3.525 -8.300 -16.643 1.00 53.75 75 ASP A CA 1
ATOM 607 C C . ASP A 1 75 ? 2.545 -8.084 -15.455 1.00 53.75 75 ASP A C 1
ATOM 609 O O . ASP A 1 75 ? 2.463 -8.886 -14.527 1.00 53.75 75 ASP A O 1
ATOM 613 N N . GLY A 1 76 ? 1.777 -6.989 -15.486 1.00 54.91 76 GLY A N 1
ATOM 614 C CA . GLY A 1 76 ? 0.392 -6.868 -15.013 1.00 54.91 76 GLY A CA 1
ATOM 615 C C . GLY A 1 76 ? 0.044 -6.898 -13.520 1.00 54.91 76 GLY A C 1
ATOM 616 O O . GLY A 1 76 ? -0.942 -6.266 -13.150 1.00 54.91 76 GLY A O 1
ATOM 617 N N . GLU A 1 77 ? 0.766 -7.595 -12.641 1.00 66.56 77 GLU A N 1
ATOM 618 C CA . GLU A 1 77 ? 0.173 -7.997 -11.346 1.00 66.56 77 GLU A CA 1
ATOM 619 C C . GLU A 1 77 ? 0.521 -7.103 -10.142 1.00 66.56 77 GLU A C 1
ATOM 621 O O . GLU A 1 77 ? -0.260 -7.002 -9.183 1.00 66.56 77 GLU A O 1
ATOM 626 N N . LEU A 1 78 ? 1.672 -6.423 -10.163 1.00 75.56 78 LEU A N 1
ATOM 627 C CA . LEU A 1 78 ? 2.198 -5.751 -8.967 1.00 75.56 78 LEU A CA 1
ATOM 628 C C . LEU A 1 78 ? 1.372 -4.517 -8.583 1.00 75.56 78 LEU A C 1
ATOM 630 O O . LEU A 1 78 ? 0.994 -4.375 -7.420 1.00 75.56 78 LEU A O 1
ATOM 634 N N . GLY A 1 79 ? 0.997 -3.680 -9.556 1.00 77.75 79 GLY A N 1
ATOM 635 C CA . GLY A 1 79 ? 0.168 -2.495 -9.313 1.00 77.75 79 GLY A CA 1
ATOM 636 C C . GLY A 1 79 ? -1.210 -2.830 -8.721 1.00 77.75 79 GLY A C 1
ATOM 637 O O . GLY A 1 79 ? -1.650 -2.173 -7.773 1.00 77.75 79 GLY A O 1
ATOM 638 N N . HIS A 1 80 ? -1.866 -3.891 -9.211 1.00 79.19 80 HIS A N 1
ATOM 639 C CA . HIS A 1 80 ? -3.138 -4.381 -8.655 1.00 79.19 80 HIS A CA 1
ATOM 640 C C . HIS A 1 80 ? -2.972 -4.935 -7.241 1.00 79.19 80 HIS A C 1
ATOM 642 O O . HIS A 1 80 ? -3.772 -4.639 -6.349 1.00 79.19 80 HIS A O 1
ATOM 648 N N . THR A 1 81 ? -1.909 -5.705 -7.017 1.00 81.50 81 THR A N 1
ATOM 649 C CA . THR A 1 81 ? -1.585 -6.252 -5.698 1.00 81.50 81 THR A CA 1
ATOM 650 C C . THR A 1 81 ? -1.321 -5.135 -4.690 1.00 81.50 81 THR A C 1
ATOM 652 O O . THR A 1 81 ? -1.855 -5.160 -3.578 1.00 81.50 81 THR A O 1
ATOM 655 N N . LEU A 1 82 ? -0.567 -4.111 -5.095 1.00 86.56 82 LEU A N 1
ATOM 656 C CA . LEU A 1 82 ? -0.232 -2.958 -4.271 1.00 86.56 82 LEU A CA 1
ATOM 657 C C . LEU A 1 82 ? -1.476 -2.155 -3.888 1.00 86.56 82 LEU A C 1
ATOM 659 O O . LEU A 1 82 ? -1.697 -1.932 -2.699 1.00 86.56 82 LEU A O 1
ATOM 663 N N . ILE A 1 83 ? -2.315 -1.747 -4.852 1.00 87.31 83 ILE A N 1
ATOM 664 C CA . ILE A 1 83 ? -3.503 -0.937 -4.532 1.00 87.31 83 ILE A CA 1
ATOM 665 C C . ILE A 1 83 ? -4.469 -1.705 -3.626 1.00 87.31 83 ILE A C 1
ATOM 667 O O . ILE A 1 83 ? -4.990 -1.143 -2.664 1.00 87.31 83 ILE A O 1
ATOM 671 N N . LYS A 1 84 ? -4.651 -3.008 -3.868 1.00 87.19 84 LYS A N 1
ATOM 672 C CA . LYS A 1 84 ? -5.461 -3.889 -3.022 1.00 87.19 84 LYS A CA 1
ATOM 673 C C . LYS A 1 84 ? -4.942 -3.911 -1.592 1.00 87.19 84 LYS A C 1
ATOM 675 O O . LYS A 1 84 ? -5.730 -3.832 -0.651 1.00 87.19 84 LYS A O 1
ATOM 680 N N . LEU A 1 85 ? -3.628 -3.998 -1.422 1.00 86.94 85 LEU A N 1
ATOM 681 C CA . LEU A 1 85 ? -3.016 -4.040 -0.106 1.00 86.94 85 LEU A CA 1
ATOM 682 C C . LEU A 1 85 ? -3.111 -2.699 0.630 1.00 86.94 85 LEU A C 1
ATOM 684 O O . LEU A 1 85 ? -3.533 -2.677 1.783 1.00 86.94 85 LEU A O 1
ATOM 688 N N . VAL A 1 86 ? -2.825 -1.585 -0.048 1.00 89.50 86 VAL A N 1
ATOM 689 C CA . VAL A 1 86 ? -3.029 -0.227 0.489 1.00 89.50 86 VAL A CA 1
ATOM 690 C C . VAL A 1 86 ? -4.480 -0.056 0.945 1.00 89.50 86 VAL A C 1
ATOM 692 O O . VAL A 1 86 ? -4.732 0.450 2.042 1.00 89.50 86 VAL A O 1
ATOM 695 N N . VAL A 1 87 ? -5.434 -0.524 0.129 1.00 90.56 87 VAL A N 1
ATOM 696 C CA . VAL A 1 87 ? -6.858 -0.427 0.445 1.00 90.56 87 VAL A CA 1
ATOM 697 C C . VAL A 1 87 ? -7.218 -1.258 1.691 1.00 90.56 87 VAL A C 1
ATOM 699 O O . VAL A 1 87 ? -7.932 -0.794 2.585 1.00 90.56 87 VAL A O 1
ATOM 702 N N . ARG A 1 88 ? -6.700 -2.485 1.787 1.00 87.19 88 ARG A N 1
ATOM 703 C CA . ARG A 1 88 ? -6.937 -3.397 2.919 1.00 87.19 88 ARG A CA 1
ATOM 704 C C . ARG A 1 88 ? -6.348 -2.899 4.233 1.00 87.19 88 ARG A C 1
ATOM 706 O O . ARG A 1 88 ? -7.006 -3.006 5.262 1.00 87.19 88 ARG A O 1
ATOM 713 N N . GLU A 1 89 ? -5.149 -2.329 4.192 1.00 84.31 89 GLU A N 1
ATOM 714 C CA . GLU A 1 89 ? -4.430 -1.854 5.381 1.00 84.31 89 GLU A CA 1
ATOM 715 C C . GLU A 1 89 ? -4.849 -0.443 5.827 1.00 84.31 89 GLU A C 1
ATOM 717 O O . GLU A 1 89 ? -4.294 0.088 6.784 1.00 84.31 89 GLU A O 1
ATOM 722 N N . ARG A 1 90 ? -5.833 0.181 5.158 1.00 87.06 90 ARG A N 1
ATOM 723 C CA . ARG A 1 90 ? -6.324 1.538 5.479 1.00 87.06 90 ARG A CA 1
ATOM 724 C C . ARG A 1 90 ? -5.214 2.598 5.454 1.00 87.06 90 ARG A C 1
ATOM 726 O O . ARG A 1 90 ? -5.257 3.571 6.208 1.00 87.06 90 ARG A O 1
ATOM 733 N N . ASN A 1 91 ? -4.209 2.425 4.591 1.00 87.94 91 ASN A N 1
ATOM 734 C CA . ASN A 1 91 ? -3.078 3.347 4.527 1.00 87.94 91 ASN A CA 1
ATOM 735 C C . ASN A 1 91 ? -3.424 4.582 3.678 1.00 87.94 91 ASN A C 1
ATOM 737 O O . ASN A 1 91 ? -3.125 4.650 2.485 1.00 87.94 91 ASN A O 1
ATOM 741 N N . GLU A 1 92 ? -4.070 5.565 4.310 1.00 89.69 92 GLU A N 1
ATOM 742 C CA . GLU A 1 92 ? -4.531 6.802 3.663 1.00 89.69 92 GLU A CA 1
ATOM 743 C C . GLU A 1 92 ? -3.403 7.599 3.007 1.00 89.69 92 GLU A C 1
ATOM 745 O O . GLU A 1 92 ? -3.606 8.182 1.942 1.00 89.69 92 GLU A O 1
ATOM 750 N N . MET A 1 93 ? -2.213 7.625 3.616 1.00 89.44 93 MET A N 1
ATOM 751 C CA . MET A 1 93 ? -1.081 8.384 3.084 1.00 89.44 93 MET A CA 1
ATOM 752 C C . MET A 1 93 ? -0.603 7.804 1.752 1.00 89.44 93 MET A C 1
ATOM 754 O O . MET A 1 93 ? -0.511 8.540 0.769 1.00 89.44 93 MET A O 1
ATOM 758 N N . ILE A 1 94 ? -0.383 6.487 1.682 1.00 90.44 94 ILE A N 1
ATOM 759 C CA . ILE A 1 94 ? 0.016 5.826 0.429 1.00 90.44 94 ILE A CA 1
ATOM 760 C C . ILE A 1 94 ? -1.120 5.897 -0.594 1.00 90.44 94 ILE A C 1
ATOM 762 O O . ILE A 1 94 ? -0.870 6.157 -1.768 1.00 90.44 94 ILE A O 1
ATOM 766 N N . TYR A 1 95 ? -2.373 5.720 -0.162 1.00 91.19 95 TYR A N 1
ATOM 767 C CA . TYR A 1 95 ? -3.529 5.802 -1.052 1.00 91.19 95 TYR A CA 1
ATOM 768 C C . TYR A 1 95 ? -3.626 7.168 -1.737 1.00 91.19 95 TYR A C 1
ATOM 770 O O . TYR A 1 95 ? -3.720 7.247 -2.963 1.00 91.19 95 TYR A O 1
ATOM 778 N N . ASN A 1 96 ? -3.549 8.247 -0.955 1.00 91.31 96 ASN A N 1
ATOM 779 C CA . ASN A 1 96 ? -3.557 9.613 -1.471 1.00 91.31 96 ASN A CA 1
ATOM 780 C C . ASN A 1 96 ? -2.376 9.865 -2.403 1.00 91.31 96 ASN A C 1
ATOM 782 O O . ASN A 1 96 ? -2.541 10.474 -3.459 1.00 91.31 96 ASN A O 1
ATOM 786 N N . PHE A 1 97 ? -1.198 9.365 -2.035 1.00 90.75 97 PHE A N 1
ATOM 787 C CA . PHE A 1 97 ? -0.002 9.480 -2.850 1.00 90.75 97 PHE A CA 1
ATOM 788 C C . PHE A 1 97 ? -0.183 8.819 -4.229 1.00 90.75 97 PHE A C 1
ATOM 790 O O . PHE A 1 97 ? -0.016 9.484 -5.254 1.00 90.75 97 PHE A O 1
ATOM 797 N N . ILE A 1 98 ? -0.636 7.561 -4.277 1.00 88.56 98 ILE A N 1
ATOM 798 C CA . ILE A 1 98 ? -0.935 6.849 -5.532 1.00 88.56 98 ILE A CA 1
ATOM 799 C C . ILE A 1 98 ? -2.054 7.556 -6.308 1.00 88.56 98 ILE A C 1
ATOM 801 O O . ILE A 1 98 ? -1.984 7.667 -7.531 1.00 88.56 98 ILE A O 1
ATOM 805 N N . HIS A 1 99 ? -3.079 8.072 -5.627 1.00 86.94 99 HIS A N 1
AT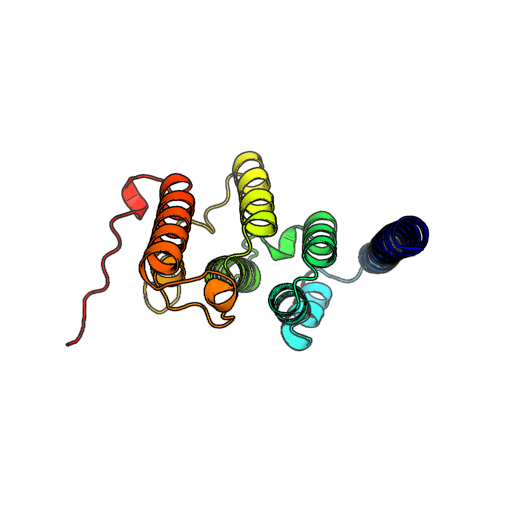OM 806 C CA . HIS A 1 99 ? -4.181 8.783 -6.273 1.00 86.94 99 HIS A CA 1
ATOM 807 C C . HIS A 1 99 ? -3.721 10.067 -6.984 1.00 86.94 99 HIS A C 1
ATOM 809 O O . HIS A 1 99 ? -4.125 10.317 -8.121 1.00 86.94 99 HIS A O 1
ATOM 815 N N . ILE A 1 100 ? -2.839 10.856 -6.361 1.00 87.12 100 ILE A N 1
ATOM 816 C CA . ILE A 1 100 ? -2.241 12.049 -6.983 1.00 87.12 100 ILE A CA 1
ATOM 817 C C . ILE A 1 100 ? -1.430 11.657 -8.224 1.00 87.12 100 ILE A C 1
ATOM 819 O O . ILE A 1 100 ? -1.533 12.307 -9.266 1.00 87.12 100 ILE A O 1
ATOM 823 N N . LEU A 1 101 ? -0.653 10.575 -8.140 1.00 81.94 101 LEU A N 1
ATOM 824 C CA . LEU A 1 101 ? 0.124 10.062 -9.270 1.00 81.94 101 LEU A CA 1
ATOM 825 C C . LEU A 1 101 ? -0.783 9.561 -10.406 1.00 81.94 101 LEU A C 1
ATOM 827 O O . LEU A 1 101 ? -0.560 9.901 -11.568 1.00 81.94 101 LEU A O 1
ATOM 831 N N . LYS A 1 102 ? -1.874 8.856 -10.080 1.00 77.56 102 LYS A N 1
ATOM 832 C CA . LYS A 1 102 ? -2.908 8.422 -11.035 1.00 77.56 102 LYS A CA 1
ATOM 833 C C . LYS A 1 102 ? -3.494 9.596 -11.812 1.00 77.56 102 LYS A C 1
ATOM 835 O O . LYS A 1 102 ? -3.619 9.497 -13.029 1.00 77.56 102 LYS A O 1
ATOM 840 N N . GLN A 1 103 ? -3.856 10.691 -11.139 1.00 77.56 103 GLN A N 1
ATOM 841 C CA . GLN A 1 103 ? -4.421 11.867 -11.812 1.00 77.56 103 GLN A CA 1
ATOM 842 C C . GLN A 1 103 ? -3.448 12.482 -12.829 1.00 77.56 103 GLN A C 1
ATOM 844 O O . GLN A 1 103 ? -3.888 12.992 -13.853 1.00 77.56 103 GLN A O 1
ATOM 849 N N . ARG A 1 104 ? -2.135 12.400 -12.577 1.00 74.81 104 ARG A N 1
ATOM 850 C CA . ARG A 1 104 ? -1.101 12.896 -13.499 1.00 74.81 104 ARG A CA 1
ATOM 851 C C . ARG A 1 104 ? -0.850 11.961 -14.682 1.00 74.81 104 ARG A C 1
ATOM 853 O O . ARG A 1 104 ? -0.514 12.439 -15.758 1.00 74.81 104 ARG A O 1
ATOM 860 N N . CYS A 1 105 ? -1.004 10.652 -14.485 1.00 68.12 105 CYS A N 1
ATOM 861 C CA . CYS A 1 105 ? -0.592 9.628 -15.452 1.00 68.12 105 CYS A CA 1
ATOM 862 C C . CYS A 1 105 ? -1.757 8.851 -16.101 1.00 68.12 105 CYS A C 1
ATOM 864 O O . CYS A 1 105 ? -1.509 7.926 -16.865 1.00 68.12 105 CYS A O 1
ATOM 866 N N . SER A 1 106 ? -3.017 9.209 -15.818 1.00 62.59 106 SER A N 1
ATOM 867 C CA . SER A 1 106 ? -4.235 8.611 -16.397 1.00 62.59 106 SER A CA 1
ATOM 868 C C . SER A 1 106 ? -4.327 7.077 -16.279 1.00 62.59 106 SER A C 1
ATOM 870 O O . SER A 1 106 ? -4.576 6.370 -17.255 1.00 62.59 106 SER A O 1
ATOM 872 N N . LEU A 1 107 ? -4.153 6.548 -15.065 1.00 65.25 107 LEU A N 1
ATOM 873 C CA . LEU A 1 107 ? -4.107 5.098 -14.825 1.00 65.25 107 LEU A CA 1
ATOM 874 C C . LEU A 1 107 ? -5.467 4.437 -14.594 1.00 65.25 107 LEU A C 1
ATOM 876 O O . LEU A 1 107 ? -6.264 4.907 -13.776 1.00 65.25 107 LEU A O 1
ATOM 880 N N . GLY A 1 108 ? -5.654 3.270 -15.220 1.00 67.94 108 GLY A N 1
ATOM 881 C CA . GLY A 1 108 ? -6.833 2.402 -15.083 1.00 67.94 108 GLY A CA 1
ATOM 882 C C . GLY A 1 108 ? -6.881 1.523 -13.825 1.00 67.94 108 GLY A C 1
ATOM 883 O O . GLY A 1 108 ? -7.908 0.923 -13.547 1.00 67.94 108 GLY A O 1
ATOM 884 N N . ILE A 1 109 ? -5.829 1.496 -13.001 1.00 72.31 109 ILE A N 1
ATOM 885 C CA . ILE A 1 109 ? -5.672 0.526 -11.890 1.00 72.31 109 ILE A CA 1
ATOM 886 C C . ILE A 1 109 ? -6.794 0.588 -10.842 1.00 72.31 109 ILE A C 1
ATOM 888 O O . ILE A 1 109 ? -7.083 -0.404 -10.182 1.00 72.31 109 ILE A O 1
ATOM 892 N N . PHE A 1 110 ? -7.447 1.743 -10.695 1.00 75.56 110 PHE A N 1
ATOM 893 C CA . PHE A 1 110 ? -8.574 1.930 -9.771 1.00 75.56 110 PHE A CA 1
ATOM 894 C C . PHE A 1 110 ? -9.911 1.403 -10.319 1.00 75.56 110 PHE A C 1
ATOM 896 O O . PHE A 1 110 ? -10.849 1.233 -9.545 1.00 75.56 110 PHE A O 1
ATOM 903 N N . SER A 1 111 ? -10.009 1.209 -11.633 1.00 75.62 111 SER A N 1
ATOM 904 C CA . SER A 1 111 ? -11.213 0.757 -12.343 1.00 75.62 111 SER A CA 1
ATOM 905 C C . SER A 1 111 ? -11.144 -0.722 -12.730 1.00 75.62 111 SER A C 1
ATOM 907 O O . SER A 1 111 ? -12.173 -1.318 -13.037 1.00 75.62 111 SER A O 1
ATOM 909 N N . ASP A 1 112 ? -9.950 -1.310 -12.703 1.00 77.94 112 ASP A N 1
ATOM 910 C CA . ASP A 1 112 ? -9.728 -2.713 -13.033 1.00 77.94 112 ASP A CA 1
ATOM 911 C C . ASP A 1 112 ? -10.300 -3.648 -11.952 1.00 77.94 112 ASP A C 1
ATOM 913 O O . ASP A 1 112 ? -10.304 -3.344 -10.753 1.00 77.94 112 ASP A O 1
ATOM 917 N N . LEU A 1 113 ? -10.782 -4.805 -12.404 1.00 81.06 113 LEU A N 1
ATOM 918 C CA . LEU A 1 113 ? -11.253 -5.893 -11.555 1.00 81.06 113 LEU A CA 1
ATOM 919 C C . LEU A 1 113 ? -10.149 -6.940 -11.399 1.00 81.06 113 LEU A C 1
ATOM 921 O O . LEU A 1 113 ? -9.378 -7.162 -12.331 1.00 81.06 113 LEU A O 1
ATOM 925 N N . ASP A 1 114 ? -10.081 -7.585 -10.232 1.00 78.44 114 ASP A N 1
ATOM 926 C CA . ASP A 1 114 ? -9.253 -8.788 -10.077 1.00 78.44 114 ASP A CA 1
ATOM 927 C C . ASP A 1 114 ? -9.897 -10.012 -10.756 1.00 78.44 114 ASP A C 1
ATOM 929 O O . ASP A 1 114 ? -11.049 -9.962 -11.188 1.00 78.44 114 ASP A O 1
ATOM 933 N N . ASP A 1 115 ? -9.187 -11.144 -10.786 1.00 80.19 115 ASP A N 1
ATOM 934 C CA . ASP A 1 115 ? -9.649 -12.407 -11.400 1.00 80.19 115 ASP A CA 1
ATOM 935 C C . ASP A 1 115 ? -10.964 -12.963 -10.820 1.00 80.19 115 ASP A C 1
ATOM 937 O O . ASP A 1 115 ? -11.513 -13.951 -11.309 1.00 80.19 115 ASP A O 1
ATOM 941 N N . LYS A 1 116 ? -11.455 -12.380 -9.723 1.00 81.69 116 LYS A N 1
ATOM 942 C CA . LYS A 1 116 ? -12.702 -12.743 -9.044 1.00 81.69 116 LYS A CA 1
ATOM 943 C C . LYS A 1 116 ? -13.748 -11.630 -9.152 1.00 81.69 116 LYS A C 1
ATOM 945 O O . LYS A 1 116 ? -14.650 -11.572 -8.310 1.00 81.69 116 LYS A O 1
ATOM 950 N N . ASP A 1 117 ? -13.603 -10.744 -10.134 1.00 83.38 117 ASP A N 1
ATOM 951 C CA . ASP A 1 117 ? -14.452 -9.581 -10.381 1.00 83.38 117 ASP A CA 1
ATOM 952 C C . ASP A 1 117 ? -14.539 -8.612 -9.181 1.00 83.38 117 ASP A C 1
ATOM 954 O O . ASP A 1 117 ? -15.539 -7.911 -8.994 1.00 83.38 117 ASP A O 1
ATOM 958 N N . ASN A 1 118 ? -13.511 -8.560 -8.322 1.00 85.44 118 ASN A N 1
ATOM 959 C CA . ASN A 1 118 ? -13.470 -7.601 -7.218 1.00 85.44 118 ASN A CA 1
ATOM 960 C C . ASN A 1 118 ? -12.883 -6.271 -7.684 1.00 85.44 118 ASN A C 1
ATOM 962 O O . ASN A 1 118 ? -11.726 -6.196 -8.092 1.00 85.44 118 ASN A O 1
ATOM 966 N N . SER A 1 119 ? -13.653 -5.201 -7.510 1.00 87.94 119 SER A N 1
ATOM 967 C CA . SER A 1 119 ? -13.141 -3.829 -7.548 1.00 87.94 119 SER A CA 1
ATOM 968 C C . SER A 1 119 ? -12.466 -3.432 -6.230 1.00 87.94 119 SER A C 1
ATOM 970 O O . SER A 1 119 ? -12.665 -4.065 -5.188 1.00 87.94 119 SER A O 1
ATOM 972 N N . ILE A 1 120 ? -11.753 -2.302 -6.229 1.00 88.62 120 ILE A N 1
ATOM 973 C CA . ILE A 1 120 ? -11.161 -1.729 -5.010 1.00 88.62 120 ILE A CA 1
ATOM 974 C C . ILE A 1 120 ? -12.186 -1.440 -3.897 1.00 88.62 120 ILE A C 1
ATOM 976 O O . ILE A 1 120 ? -11.830 -1.484 -2.721 1.00 88.62 120 ILE A O 1
ATOM 980 N N . LEU A 1 121 ? -13.466 -1.226 -4.237 1.00 90.38 121 LEU A N 1
ATOM 981 C CA . LEU A 1 121 ? -14.546 -1.060 -3.251 1.00 90.38 121 LEU A CA 1
ATOM 982 C C . LEU A 1 121 ? -14.858 -2.340 -2.487 1.00 90.38 121 LEU A C 1
ATOM 984 O O . LEU A 1 121 ? -15.237 -2.291 -1.320 1.00 90.38 121 LEU A O 1
ATOM 988 N N . HIS A 1 122 ? -14.676 -3.498 -3.118 1.00 89.56 122 HIS A N 1
ATOM 989 C CA . HIS A 1 122 ? -14.823 -4.761 -2.409 1.00 89.56 122 HIS A CA 1
ATOM 990 C C . HIS A 1 122 ? -13.742 -4.890 -1.335 1.00 89.56 122 HIS A C 1
ATOM 992 O O . HIS A 1 122 ? -14.051 -5.281 -0.215 1.00 89.56 122 HIS A O 1
ATOM 998 N N . PHE A 1 123 ? -12.501 -4.490 -1.635 1.00 89.00 123 PHE A N 1
ATOM 999 C CA . PHE A 1 123 ? -11.402 -4.515 -0.666 1.00 89.00 123 PHE A CA 1
ATOM 1000 C C . PHE A 1 123 ? -11.536 -3.446 0.427 1.00 89.00 123 PHE A C 1
ATOM 1002 O O . PHE A 1 123 ? -11.122 -3.684 1.562 1.00 89.00 123 PHE A O 1
ATOM 1009 N N . SER A 1 124 ? -12.125 -2.281 0.133 1.00 89.50 124 SER A N 1
ATOM 1010 C CA . SER A 1 124 ? -12.375 -1.254 1.157 1.00 89.50 124 SER A CA 1
ATOM 1011 C C . SER A 1 124 ? -13.500 -1.649 2.116 1.00 89.50 124 SER A C 1
ATOM 1013 O O . SER A 1 124 ? -13.514 -1.176 3.247 1.00 89.50 124 SER A O 1
ATOM 1015 N N . ALA A 1 125 ? -14.401 -2.540 1.689 1.00 88.75 125 ALA A N 1
ATOM 1016 C CA . ALA A 1 125 ? -15.461 -3.114 2.516 1.00 88.75 125 ALA A CA 1
ATOM 1017 C C . ALA A 1 125 ? -15.051 -4.408 3.253 1.00 88.75 125 ALA A C 1
ATOM 1019 O O . ALA A 1 125 ? -15.800 -4.888 4.105 1.00 88.75 125 ALA A O 1
ATOM 1020 N N . GLU A 1 126 ? -13.889 -4.997 2.941 1.00 86.81 126 GLU A N 1
ATOM 1021 C CA . GLU A 1 126 ? -13.352 -6.137 3.693 1.00 86.81 126 GLU A CA 1
ATOM 1022 C C . GLU A 1 126 ? -12.949 -5.712 5.108 1.00 86.81 126 GLU A C 1
ATOM 1024 O O . GLU A 1 126 ? -12.460 -4.603 5.325 1.00 86.81 126 GLU A O 1
ATOM 1029 N N . LEU A 1 127 ? -13.094 -6.626 6.070 1.00 75.06 127 LEU A N 1
ATOM 1030 C CA . LEU A 1 127 ? -12.590 -6.422 7.426 1.00 75.06 127 LEU A CA 1
ATOM 1031 C C . LEU A 1 127 ? -11.056 -6.260 7.382 1.00 75.06 127 LEU A C 1
ATOM 1033 O O . LEU A 1 127 ? -10.382 -7.145 6.844 1.00 75.06 127 LEU A O 1
ATOM 1037 N N . PRO A 1 128 ? -10.488 -5.172 7.935 1.00 66.56 128 PRO A N 1
ATOM 1038 C CA . PRO A 1 128 ? -9.052 -4.933 7.867 1.00 66.56 128 PRO A CA 1
ATOM 1039 C C . PRO A 1 128 ? -8.280 -6.013 8.637 1.00 66.56 128 PRO A C 1
ATOM 1041 O O . PRO A 1 128 ? -8.678 -6.429 9.730 1.00 66.56 128 PRO A O 1
ATOM 1044 N N . HIS A 1 129 ? -7.160 -6.469 8.065 1.00 64.38 129 HIS A N 1
ATOM 1045 C CA . HIS A 1 129 ? -6.291 -7.470 8.693 1.00 64.38 129 HIS A CA 1
ATOM 1046 C C . HIS A 1 129 ? -5.635 -6.906 9.956 1.00 64.38 129 HIS A C 1
ATOM 1048 O O . HIS A 1 129 ? -5.596 -7.558 11.004 1.00 64.38 129 HIS A O 1
ATOM 1054 N N . ASN A 1 130 ? -5.164 -5.661 9.862 1.00 60.78 130 ASN A N 1
ATOM 1055 C CA . ASN A 1 130 ? -4.554 -4.958 10.967 1.00 60.78 130 ASN A CA 1
ATOM 1056 C C . ASN A 1 130 ? -5.615 -4.168 11.731 1.00 60.78 130 ASN A C 1
ATOM 1058 O O . ASN A 1 130 ? -6.293 -3.285 11.204 1.00 60.78 130 ASN A O 1
ATOM 1062 N N . ARG A 1 131 ? -5.781 -4.501 13.010 1.00 56.84 131 ARG A N 1
ATOM 1063 C CA . ARG A 1 131 ? -6.766 -3.863 13.882 1.00 56.84 131 ARG A CA 1
ATOM 1064 C C . ARG A 1 131 ? -6.270 -2.501 14.368 1.00 56.84 131 ARG A C 1
ATOM 1066 O O . ARG A 1 131 ? -6.336 -2.250 15.561 1.00 56.84 131 ARG A O 1
ATOM 1073 N N . GLY A 1 132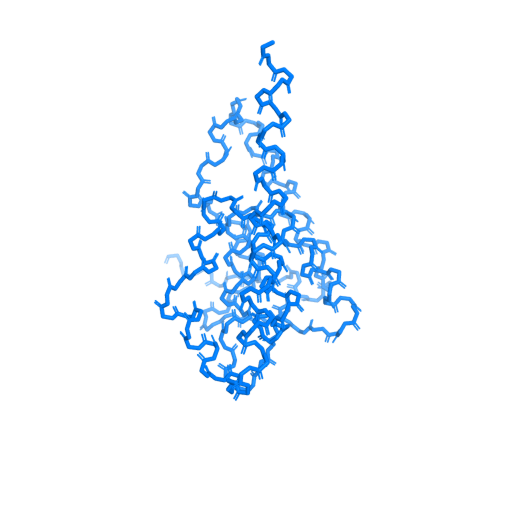 ? -5.851 -1.598 13.480 1.00 55.03 132 GLY A N 1
ATOM 1074 C CA . GLY A 1 132 ? -5.695 -0.176 13.835 1.00 55.03 132 GLY A CA 1
ATOM 1075 C C . GLY A 1 132 ? -6.994 0.416 14.413 1.00 55.03 132 GLY A C 1
ATOM 1076 O O . GLY A 1 132 ? -6.977 1.346 15.209 1.00 55.03 132 GLY A O 1
ATOM 1077 N N . LEU A 1 133 ? -8.137 -0.216 14.116 1.00 55.22 133 LEU A N 1
ATOM 1078 C CA . LEU A 1 133 ? -9.432 0.024 14.759 1.00 55.22 133 LEU A CA 1
ATOM 1079 C C . LEU A 1 133 ? -9.475 -0.300 16.266 1.00 55.22 133 LEU A C 1
ATOM 1081 O O . LEU A 1 133 ? -10.369 0.194 16.945 1.00 55.22 133 LEU A O 1
ATOM 1085 N N . ARG A 1 134 ? -8.559 -1.115 16.814 1.00 56.72 134 ARG A N 1
ATOM 1086 C CA . ARG A 1 134 ? -8.497 -1.390 18.266 1.00 56.72 134 ARG A CA 1
ATOM 1087 C C . ARG A 1 134 ? -8.114 -0.158 19.076 1.00 56.72 134 ARG A C 1
ATOM 1089 O O . ARG A 1 134 ? -8.499 -0.092 20.238 1.00 56.72 134 ARG A O 1
ATOM 1096 N N . ASP A 1 135 ? -7.434 0.804 18.461 1.00 69.12 135 ASP A N 1
ATOM 1097 C CA . ASP A 1 135 ? -7.089 2.070 19.110 1.00 69.12 135 ASP A CA 1
ATOM 1098 C C . ASP A 1 135 ? -8.292 3.030 19.154 1.00 69.12 135 ASP A C 1
ATOM 1100 O O . ASP A 1 135 ? -8.310 3.991 19.923 1.00 69.12 135 ASP A O 1
ATOM 1104 N N . ILE A 1 136 ? -9.340 2.750 18.368 1.00 78.50 136 ILE A N 1
ATOM 1105 C CA . ILE A 1 136 ? -10.588 3.510 18.366 1.00 78.50 136 ILE A CA 1
ATOM 1106 C C . ILE A 1 136 ? -11.538 2.927 19.417 1.00 78.50 136 ILE A C 1
ATOM 1108 O O . ILE A 1 136 ? -11.993 1.782 19.329 1.00 78.50 136 ILE A O 1
ATOM 1112 N N . SER A 1 137 ? -11.866 3.749 20.412 1.00 83.25 137 SER A N 1
ATOM 1113 C CA . SER A 1 137 ? -12.718 3.363 21.537 1.00 83.25 137 SER A CA 1
ATOM 1114 C C . SER A 1 137 ? -14.182 3.217 21.115 1.00 83.25 137 SER A C 1
ATOM 1116 O O . SER A 1 137 ? -14.891 4.207 20.994 1.00 83.25 137 SER A O 1
ATOM 1118 N N . GLY A 1 138 ? -14.656 1.981 20.950 1.00 87.44 138 GLY A N 1
ATOM 1119 C CA . GLY A 1 138 ? -16.078 1.659 20.788 1.00 87.44 138 GLY A CA 1
ATOM 1120 C C . GLY A 1 138 ? -16.531 1.398 19.348 1.00 87.44 138 GLY A C 1
ATOM 1121 O O . GLY A 1 138 ? -16.027 1.970 18.382 1.00 87.44 138 GLY A O 1
ATOM 1122 N N . ALA A 1 139 ? -17.537 0.528 19.210 1.00 87.56 139 ALA A N 1
ATOM 1123 C CA . ALA A 1 139 ? -18.007 0.020 17.919 1.00 87.56 139 ALA A CA 1
ATOM 1124 C C . ALA A 1 139 ? -18.550 1.116 16.983 1.00 87.56 139 ALA A C 1
ATOM 1126 O O . ALA A 1 139 ? -18.340 1.050 15.774 1.00 87.56 139 ALA A O 1
ATOM 1127 N N . ALA A 1 140 ? -19.210 2.143 17.531 1.00 90.62 140 ALA A N 1
ATOM 1128 C CA . ALA A 1 140 ? -19.750 3.246 16.735 1.00 90.62 140 ALA A CA 1
ATOM 1129 C C . ALA A 1 140 ? -18.641 4.045 16.028 1.00 90.62 140 ALA A C 1
ATOM 1131 O O . ALA A 1 140 ? -18.745 4.316 14.834 1.00 90.62 140 ALA A O 1
ATOM 1132 N N . PHE A 1 141 ? -17.552 4.365 16.733 1.00 88.62 141 PHE A N 1
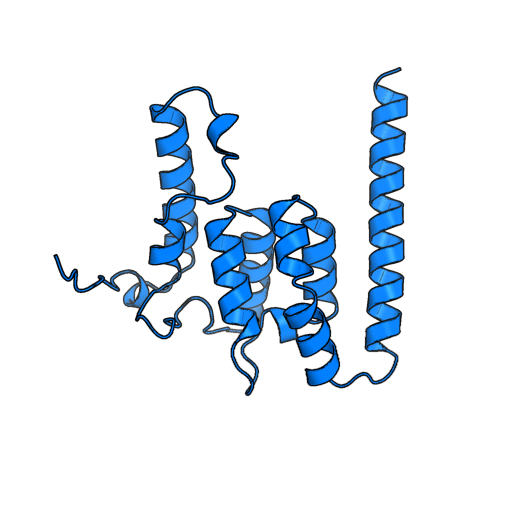ATOM 1133 C CA . PHE A 1 141 ? -16.425 5.103 16.158 1.00 88.62 141 PHE A CA 1
ATOM 1134 C C . PHE A 1 141 ? -15.613 4.251 15.176 1.00 88.62 141 PHE A C 1
ATOM 1136 O O . PHE A 1 141 ? -15.163 4.761 14.150 1.00 88.62 141 PHE A O 1
ATOM 1143 N N . GLN A 1 142 ? -15.478 2.946 15.436 1.00 86.75 142 GLN A N 1
ATOM 1144 C CA . GLN A 1 142 ? -14.874 2.014 14.478 1.00 86.75 142 GLN A CA 1
ATOM 1145 C C . GLN A 1 142 ? -15.676 1.978 13.170 1.00 86.75 142 GLN A C 1
ATOM 1147 O O . GLN A 1 142 ? -15.110 2.154 12.095 1.00 86.75 142 GLN A O 1
ATOM 1152 N N . MET A 1 143 ? -17.004 1.854 13.261 1.00 88.31 143 MET A N 1
ATOM 1153 C CA . MET A 1 143 ? -17.890 1.895 12.095 1.00 88.31 143 MET A CA 1
ATOM 1154 C C . MET A 1 143 ? -17.812 3.240 11.360 1.00 88.31 143 MET A C 1
ATOM 1156 O O . MET A 1 143 ? -17.749 3.274 10.134 1.00 88.31 143 MET A O 1
ATOM 1160 N N . GLN A 1 144 ? -17.774 4.358 12.092 1.00 91.00 144 GLN A N 1
ATOM 1161 C CA . GLN A 1 144 ? -17.649 5.689 11.497 1.00 91.00 144 GLN A CA 1
ATOM 1162 C C . GLN A 1 144 ? -16.363 5.829 10.672 1.00 91.00 144 GLN A C 1
ATOM 1164 O O . GLN A 1 144 ? -16.412 6.342 9.552 1.00 91.00 144 GLN A O 1
ATOM 1169 N N . ARG A 1 145 ? -15.227 5.352 11.198 1.00 89.19 145 ARG A N 1
ATOM 1170 C CA . ARG A 1 145 ? -13.940 5.376 10.493 1.00 89.19 145 ARG A CA 1
ATOM 1171 C C . ARG A 1 145 ? -13.973 4.535 9.217 1.00 89.19 145 ARG A C 1
ATOM 1173 O O . ARG A 1 145 ? -13.528 5.008 8.174 1.00 89.19 145 ARG A O 1
ATOM 1180 N N . GLU A 1 146 ? -14.550 3.338 9.280 1.00 89.94 146 GLU A N 1
ATOM 1181 C CA . GLU A 1 146 ? -14.689 2.458 8.112 1.00 89.94 146 GLU A CA 1
ATOM 1182 C C . GLU A 1 146 ? -15.604 3.065 7.035 1.00 89.94 146 GLU A C 1
ATOM 1184 O O . GLU A 1 146 ? -15.282 3.014 5.849 1.00 89.94 146 GLU A O 1
ATOM 1189 N N . ILE A 1 147 ? -16.696 3.734 7.426 1.00 91.38 147 ILE A N 1
ATOM 1190 C CA . ILE A 1 147 ? -17.566 4.459 6.483 1.00 91.38 147 ILE A CA 1
ATOM 1191 C C . ILE A 1 147 ? -16.816 5.618 5.812 1.00 91.38 147 ILE A C 1
ATOM 1193 O O . ILE A 1 147 ? -16.975 5.839 4.610 1.00 91.38 147 ILE A O 1
ATOM 1197 N N . GLN A 1 148 ? -16.014 6.378 6.565 1.00 92.81 148 GLN A N 1
ATOM 1198 C CA . GLN A 1 148 ? -15.210 7.470 6.006 1.00 92.81 148 GLN A CA 1
ATOM 1199 C C . GLN A 1 148 ? -14.192 6.949 4.992 1.00 92.81 148 GLN A C 1
ATOM 1201 O O . GLN A 1 148 ? -14.082 7.506 3.900 1.00 92.81 148 GLN A O 1
ATOM 1206 N N . TRP A 1 149 ? -13.508 5.855 5.328 1.00 92.12 149 TRP A N 1
ATOM 1207 C CA . TRP A 1 149 ? -12.576 5.194 4.427 1.00 92.12 149 TRP A CA 1
ATOM 1208 C C . TRP A 1 149 ? -13.250 4.721 3.139 1.00 92.12 149 TRP A C 1
ATOM 1210 O O . TRP A 1 149 ? -12.794 5.042 2.042 1.00 92.12 149 TRP A O 1
ATOM 1220 N N . PHE A 1 150 ? -14.376 4.013 3.255 1.00 92.19 150 PHE A N 1
ATOM 1221 C CA . PHE A 1 150 ? -15.114 3.527 2.094 1.00 92.19 150 PHE A CA 1
ATOM 1222 C C . PHE A 1 150 ? -15.514 4.675 1.158 1.00 92.19 150 PHE A C 1
ATOM 1224 O O . PHE A 1 150 ? -15.246 4.617 -0.042 1.00 92.19 150 PHE A O 1
ATOM 1231 N N . LYS A 1 151 ? -16.086 5.753 1.712 1.00 92.00 151 LYS A N 1
ATOM 1232 C CA . LYS A 1 151 ? -16.489 6.940 0.939 1.00 92.00 151 LYS A CA 1
ATOM 1233 C C . LYS A 1 151 ? -15.306 7.632 0.273 1.00 92.00 151 LYS A C 1
ATOM 1235 O O . LYS A 1 151 ? -15.431 8.118 -0.848 1.00 92.00 151 LYS A O 1
ATOM 1240 N N . MET A 1 152 ? -14.162 7.696 0.951 1.00 93.06 152 MET A N 1
ATOM 1241 C CA . MET A 1 152 ? -12.938 8.249 0.380 1.00 93.06 152 MET A CA 1
ATOM 1242 C C . MET A 1 152 ? -12.519 7.463 -0.868 1.00 93.06 152 MET A C 1
ATOM 1244 O O . MET A 1 152 ? -12.316 8.067 -1.919 1.00 93.06 152 MET A O 1
ATOM 1248 N N . VAL A 1 153 ? -12.464 6.130 -0.783 1.00 91.44 153 VAL A N 1
ATOM 1249 C CA . VAL A 1 153 ? -12.125 5.262 -1.923 1.00 91.44 153 VAL A CA 1
ATOM 1250 C C . VAL A 1 153 ? -13.151 5.419 -3.051 1.00 91.44 153 VAL A C 1
ATOM 1252 O O . VAL A 1 153 ? -12.776 5.687 -4.193 1.00 91.44 153 VAL A O 1
ATOM 1255 N N . GLU A 1 154 ? -14.446 5.361 -2.734 1.00 91.00 154 GLU A N 1
ATOM 1256 C CA . GLU A 1 154 ? -15.547 5.534 -3.693 1.00 91.00 154 GLU A CA 1
ATOM 1257 C C . GLU A 1 154 ? -15.469 6.854 -4.461 1.00 91.00 154 GLU A C 1
ATOM 1259 O O . GLU A 1 154 ? -15.628 6.883 -5.686 1.00 91.00 154 GLU A O 1
ATOM 1264 N N . ASN A 1 155 ? -15.155 7.949 -3.772 1.00 89.81 155 ASN A N 1
ATOM 1265 C CA . ASN A 1 155 ? -15.070 9.264 -4.395 1.00 89.81 155 ASN A CA 1
ATOM 1266 C C . ASN A 1 155 ? -13.926 9.387 -5.408 1.00 89.81 155 ASN A C 1
ATOM 1268 O O . ASN A 1 155 ? -14.025 10.193 -6.331 1.00 89.81 155 ASN A O 1
ATOM 1272 N N . THR A 1 156 ? -12.878 8.569 -5.293 1.00 86.88 156 THR A N 1
ATOM 1273 C CA . THR A 1 156 ? -11.769 8.553 -6.263 1.00 86.88 156 THR A CA 1
ATOM 1274 C C . THR A 1 156 ? -12.038 7.721 -7.523 1.00 86.88 156 THR A C 1
ATOM 1276 O O . THR A 1 156 ? -11.238 7.750 -8.470 1.00 86.88 156 THR A O 1
ATOM 1279 N N . MET A 1 157 ? -13.153 6.982 -7.549 1.00 83.19 157 MET A N 1
ATOM 1280 C CA . MET A 1 157 ? -13.578 6.169 -8.686 1.00 83.19 157 MET A CA 1
ATOM 1281 C C . MET A 1 157 ? -14.507 6.934 -9.626 1.00 83.19 157 MET A C 1
ATOM 1283 O O . MET A 1 157 ? -15.301 7.787 -9.209 1.00 83.19 157 MET A O 1
ATOM 1287 N N . ILE A 1 158 ? -14.441 6.565 -10.907 1.00 81.50 158 ILE A N 1
ATOM 1288 C CA . ILE A 1 158 ? -15.364 7.042 -11.938 1.00 81.50 158 ILE A CA 1
ATOM 1289 C C . ILE A 1 158 ? -16.751 6.460 -11.639 1.00 81.50 158 ILE A C 1
ATOM 1291 O O . ILE A 1 158 ? -16.865 5.304 -11.241 1.00 81.50 158 ILE A O 1
ATOM 1295 N N . GLN A 1 159 ? -17.813 7.250 -11.831 1.00 78.19 159 GLN A N 1
ATOM 1296 C CA . GLN A 1 159 ? -19.183 6.875 -11.447 1.00 78.19 159 GLN A CA 1
ATOM 1297 C C . GLN A 1 159 ? -19.629 5.503 -11.977 1.00 78.19 159 GLN A C 1
ATOM 1299 O O . GLN A 1 159 ? -20.262 4.750 -11.243 1.00 78.19 159 GLN A O 1
ATOM 1304 N N . LYS A 1 160 ? -19.259 5.155 -13.216 1.00 77.44 160 LYS A N 1
ATOM 1305 C CA . LYS A 1 160 ? -19.611 3.870 -13.843 1.00 77.44 160 LYS A CA 1
ATOM 1306 C C . LYS A 1 160 ? -19.048 2.642 -13.109 1.00 77.44 160 LYS A C 1
ATOM 130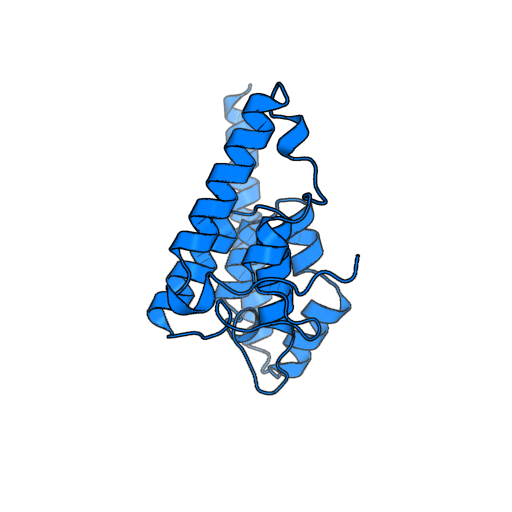8 O O . LYS A 1 160 ? -19.685 1.597 -13.120 1.00 77.44 160 LYS A O 1
ATOM 1313 N N . ASP A 1 161 ? -17.913 2.783 -12.426 1.00 77.69 161 ASP A N 1
ATOM 1314 C CA . ASP A 1 161 ? -17.203 1.669 -11.787 1.00 77.69 161 ASP A CA 1
ATOM 1315 C C . ASP A 1 161 ? -17.627 1.483 -10.313 1.00 77.69 161 ASP A C 1
ATOM 1317 O O . ASP A 1 161 ? -17.198 0.542 -9.645 1.00 77.69 161 ASP A O 1
ATOM 1321 N N . ARG A 1 162 ? -18.490 2.366 -9.781 1.00 80.06 162 ARG A N 1
ATOM 1322 C CA . ARG A 1 162 ? -18.962 2.316 -8.382 1.00 80.06 162 ARG A CA 1
ATOM 1323 C C . ARG A 1 162 ? -19.988 1.214 -8.127 1.00 80.06 162 ARG A C 1
ATOM 1325 O O . ARG A 1 162 ? -20.143 0.770 -6.995 1.00 80.06 162 ARG A O 1
ATOM 1332 N N . PHE A 1 163 ? -20.676 0.756 -9.170 1.00 76.50 163 PHE A N 1
ATOM 1333 C CA . PHE A 1 163 ? -21.812 -0.164 -9.059 1.00 76.50 163 PHE A CA 1
ATOM 1334 C C . PHE A 1 163 ? -21.461 -1.620 -9.395 1.00 76.50 163 PHE A C 1
ATOM 1336 O O . PHE A 1 163 ? -22.334 -2.400 -9.774 1.00 76.50 163 PHE A O 1
ATOM 1343 N N . VAL A 1 164 ? -20.193 -2.014 -9.247 1.00 74.88 164 VAL A N 1
ATOM 1344 C CA . VAL A 1 164 ? -19.791 -3.420 -9.385 1.00 74.88 164 VAL A CA 1
ATOM 1345 C C . VAL A 1 164 ? -20.322 -4.186 -8.174 1.00 74.88 164 VAL A C 1
ATOM 1347 O O . VAL A 1 164 ? -19.806 -4.056 -7.067 1.00 74.88 164 VAL A O 1
ATOM 1350 N N . ILE A 1 165 ? -21.388 -4.960 -8.372 1.00 66.50 165 ILE A N 1
ATOM 1351 C CA . ILE A 1 165 ? -22.016 -5.768 -7.326 1.00 66.50 165 ILE A CA 1
ATOM 1352 C C . ILE A 1 165 ? -21.525 -7.207 -7.463 1.00 66.50 165 ILE A C 1
ATOM 1354 O O . ILE A 1 165 ? -21.729 -7.839 -8.501 1.00 66.50 165 ILE A O 1
ATOM 1358 N N . LYS A 1 166 ? -20.965 -7.774 -6.388 1.00 60.81 166 LYS A N 1
ATOM 1359 C CA . LYS A 1 166 ? -20.772 -9.226 -6.296 1.00 60.81 166 LYS A CA 1
ATOM 1360 C C . LYS A 1 166 ? -22.097 -9.946 -6.523 1.00 60.81 166 LYS A C 1
ATOM 1362 O O . LYS A 1 166 ? -23.014 -9.826 -5.707 1.00 60.81 166 LYS A O 1
ATOM 1367 N N . LYS A 1 167 ? -22.173 -10.786 -7.558 1.00 49.09 167 LYS A N 1
ATOM 1368 C CA . LYS A 1 167 ? -23.191 -11.841 -7.629 1.00 49.09 167 LYS A CA 1
ATOM 1369 C C . LYS A 1 167 ? -22.934 -12.799 -6.465 1.00 49.09 167 LYS A C 1
ATOM 1371 O O . LYS A 1 167 ? -22.102 -13.696 -6.562 1.00 49.09 167 LYS A O 1
ATOM 1376 N N . ARG A 1 168 ? -23.579 -12.561 -5.321 1.00 44.16 168 ARG A N 1
ATOM 1377 C CA . ARG A 1 168 ? -23.479 -13.442 -4.153 1.00 44.16 168 ARG A CA 1
ATOM 1378 C C . ARG A 1 168 ? -23.962 -14.839 -4.558 1.00 44.16 168 ARG A C 1
ATOM 1380 O O . ARG A 1 168 ? -25.139 -15.015 -4.857 1.00 44.16 168 ARG A O 1
ATOM 1387 N N . ARG A 1 169 ? -23.057 -15.824 -4.550 1.00 41.53 169 ARG A N 1
ATOM 1388 C CA . ARG A 1 169 ? -23.425 -17.198 -4.192 1.00 41.53 169 ARG A CA 1
ATOM 1389 C C . ARG A 1 169 ? -23.665 -17.176 -2.685 1.00 41.53 169 ARG A C 1
ATOM 1391 O O . ARG A 1 169 ? -22.734 -16.881 -1.935 1.00 41.53 169 ARG A O 1
ATOM 1398 N N . TRP A 1 170 ? -24.929 -17.333 -2.311 1.00 42.81 170 TRP A N 1
ATOM 1399 C CA . TRP A 1 170 ? -25.350 -17.651 -0.951 1.00 42.81 170 TRP A CA 1
ATOM 1400 C C . TRP A 1 170 ? -24.958 -19.090 -0.629 1.00 42.81 170 TRP A C 1
ATOM 1402 O O . TRP A 1 170 ? -24.980 -19.911 -1.578 1.00 42.81 170 TRP A O 1
#

Foldseek 3Di:
DVVVVVVVVVVVLVVVLVVLLVVLVVVLVVPQDLVNVLCCCVVVVVLLVCLLVVVLSSNLSNCVSNVVQLAQDPVGDRNLVNLLSCLQSVVPVVNVSSLVVCVVVVGCSQLDADPQRDHSLNSLPDDRPDPPVVVPPDDVRSVVSSVVSSVVSLVSDDPVSNPSDPPDPD

Organism: Papaver somniferum (NCBI:txid3469)

Secondary structure (DSSP, 8-state):
-HHHHHHHHHHHHHHHHHHHHHHHHHHHHTT--HHHHHHHHHHHTHHHHHHHTT-HHHHHHHHHH-GGGTS--TT-SHHHHHHHHHHHTT-HHHHHHHHHHHHHHT--TTT---TT---HHHHHSSPPSS-GGGGS-SHHHHHHHHHHHHHHHHHTS-GGGTT-------

pLDDT: mean 80.69, std 10.77, range [41.53, 93.06]

Sequence (170 aa):
PPIKKLYEQKLMHQQVVALTRYLLGLLSMKAIDVKSVTDIFLESKLLETAMKFGTTEFVMECLLIFPFLYFKTDDGELGHTLIKLVVRERNEMIYNFIHILKQRCSLGIFSDLDDKDNSILHFSAELPHNRGLRDISGAAFQMQREIQWFKMVENTMIQKDRFVIKKRRW